Protein AF-A0A924Q9T7-F1 (afdb_monomer)

Foldseek 3Di:
DDDDCPDDFPQLDPPDDDDDDDDDDPCPDPPPQLQLLQQQRTRDCQQSVQLVVCVVVVNAAQRSQPVRHDDNRPRRGRVSSVCSVPPPPCPDD

Secondary structure (DSSP, 8-state):
-PPP------------------S----S----TT---S-SS---IIIIIHHHHHHHTT--THHHHTTTPPTT-S--SHHHHHHHHHS------

Sequence (93 aa):
MSPIPIVATTQCVRFRTQRLQRFIVPASHAAVCSMDTDGNGRIEATTDGLLMTRYMLGIRGSALVSSALGAGASRTLRSDVETYRSMPRAQAG

pLDDT: mean 72.35, std 21.14, range [30.97, 94.25]

Solvent-accessible surface area (backbone atoms only — not comparable to full-atom values): 6094 Å² total; per-residue (Å²): 139,80,83,80,80,84,77,69,82,62,69,68,77,80,80,79,80,84,85,82,84,87,85,81,81,84,72,79,64,78,67,72,79,72,57,44,55,30,53,49,71,49,68,44,65,77,21,24,43,44,37,50,50,34,51,75,73,66,46,58,59,71,70,36,40,60,97,25,66,50,85,71,39,68,38,72,47,52,68,48,41,49,49,64,68,68,45,80,71,86,71,70,132

Radius of gyration: 15.94 Å; Cα contacts (8 Å, |Δi|>4): 76; chains: 1; bounding box: 43×29×44 Å

Mean predicted aligned error: 12.73 Å

Nearest PDB structures (foldseek):
  4bkn-assembly1_B  TM=4.610E-01  e=7.701E+00  Homo sapiens

Structure (mmCIF, N/CA/C/O backbone):
data_AF-A0A924Q9T7-F1
#
_entry.id   AF-A0A924Q9T7-F1
#
loop_
_atom_site.group_PDB
_atom_site.id
_atom_site.type_symbol
_atom_site.label_atom_id
_atom_site.label_alt_id
_atom_site.label_comp_id
_atom_site.label_asym_id
_atom_site.label_entity_id
_atom_site.label_seq_id
_atom_site.pdbx_PDB_ins_code
_atom_site.Cartn_x
_atom_site.Cartn_y
_atom_site.Cartn_z
_atom_site.occupancy
_atom_site.B_iso_or_equiv
_atom_site.auth_seq_id
_atom_site.auth_comp_id
_atom_site.auth_asym_id
_atom_site.auth_atom_id
_atom_site.pdbx_PDB_model_num
ATOM 1 N N . MET A 1 1 ? 3.021 -10.880 -35.101 1.00 38.03 1 MET A N 1
ATOM 2 C CA . MET A 1 1 ? 2.537 -9.815 -34.197 1.00 38.03 1 MET A CA 1
ATOM 3 C C . MET A 1 1 ? 2.979 -10.176 -32.790 1.00 38.03 1 MET A C 1
ATOM 5 O O . MET A 1 1 ? 2.374 -11.049 -32.186 1.00 38.03 1 MET A O 1
ATOM 9 N N . SER A 1 2 ? 4.086 -9.602 -32.322 1.00 30.97 2 SER A N 1
ATOM 10 C CA . SER A 1 2 ? 4.602 -9.851 -30.970 1.00 30.97 2 SER A CA 1
ATOM 11 C C . SER A 1 2 ? 3.993 -8.831 -30.005 1.00 30.97 2 SER A C 1
ATOM 13 O O . SER A 1 2 ? 4.029 -7.640 -30.324 1.00 30.97 2 SER A O 1
ATOM 15 N N . PRO A 1 3 ? 3.413 -9.247 -28.865 1.00 46.84 3 PRO A N 1
ATOM 16 C CA . PRO A 1 3 ? 2.865 -8.308 -27.897 1.00 46.84 3 PRO A CA 1
ATOM 17 C C . PRO A 1 3 ? 3.991 -7.498 -27.243 1.00 46.84 3 PRO A C 1
ATOM 19 O O . PRO A 1 3 ? 5.040 -8.033 -26.888 1.00 46.84 3 PRO A O 1
ATOM 22 N N . ILE A 1 4 ? 3.756 -6.195 -27.104 1.00 41.47 4 ILE A N 1
ATOM 23 C CA . ILE A 1 4 ? 4.630 -5.236 -26.424 1.00 41.47 4 ILE A CA 1
ATOM 24 C C . ILE A 1 4 ? 4.609 -5.567 -24.918 1.00 41.47 4 ILE A C 1
ATOM 26 O O . ILE A 1 4 ? 3.535 -5.498 -24.316 1.00 41.47 4 ILE A O 1
ATOM 30 N N . PRO A 1 5 ? 5.738 -5.909 -24.269 1.00 39.19 5 PRO A N 1
ATOM 31 C CA . PRO A 1 5 ? 5.772 -6.069 -22.819 1.00 39.19 5 PRO A CA 1
ATO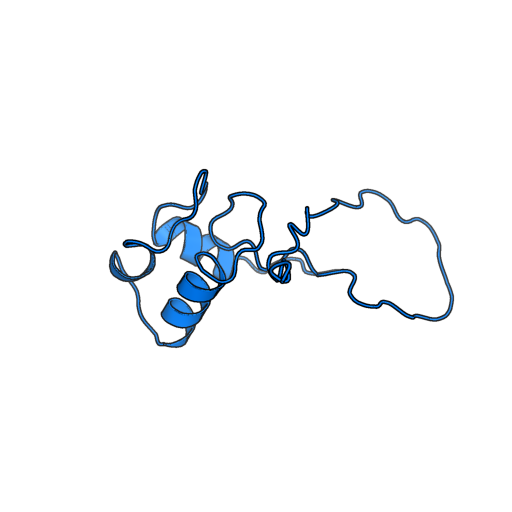M 32 C C . PRO A 1 5 ? 5.768 -4.682 -22.155 1.00 39.19 5 PRO A C 1
ATOM 34 O O . PRO A 1 5 ? 6.812 -4.070 -21.962 1.00 39.19 5 PRO A O 1
ATOM 37 N N . ILE A 1 6 ? 4.583 -4.160 -21.818 1.00 47.03 6 ILE A N 1
ATOM 38 C CA . ILE A 1 6 ? 4.427 -2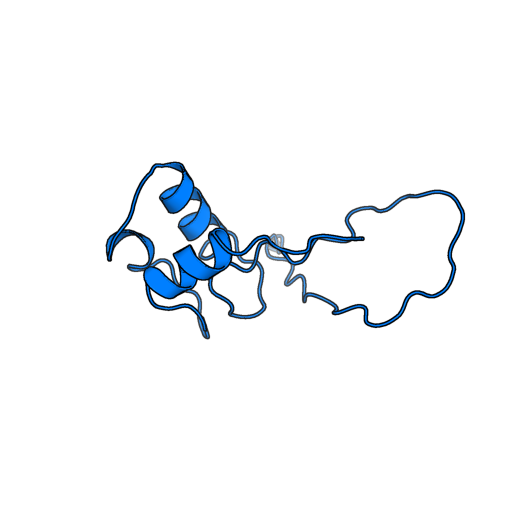.865 -21.116 1.00 47.03 6 ILE A CA 1
ATOM 39 C C . ILE A 1 6 ? 4.741 -2.997 -19.606 1.00 47.03 6 ILE A C 1
ATOM 41 O O . ILE A 1 6 ? 4.881 -2.002 -18.903 1.00 47.03 6 ILE A O 1
ATOM 45 N N . VAL A 1 7 ? 4.930 -4.214 -19.085 1.00 43.75 7 VAL A N 1
ATOM 46 C CA . VAL A 1 7 ? 5.253 -4.454 -17.667 1.00 43.75 7 VAL A CA 1
ATOM 47 C C . VAL A 1 7 ? 6.748 -4.731 -17.523 1.00 43.75 7 VAL A C 1
ATOM 49 O O . VAL A 1 7 ? 7.186 -5.869 -17.370 1.00 43.75 7 VAL A O 1
ATOM 52 N N . ALA A 1 8 ? 7.555 -3.674 -17.613 1.00 42.34 8 ALA A N 1
ATOM 53 C CA . ALA A 1 8 ? 8.952 -3.731 -17.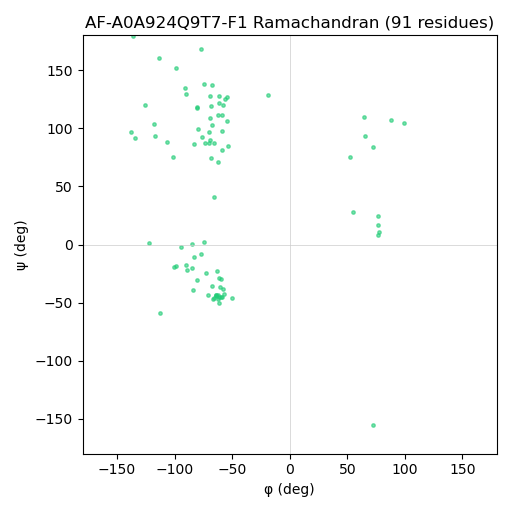209 1.00 42.34 8 ALA A CA 1
ATOM 54 C C . ALA A 1 8 ? 9.005 -3.923 -15.687 1.00 42.34 8 ALA A C 1
ATOM 56 O O . ALA A 1 8 ? 8.788 -2.983 -14.921 1.00 42.34 8 ALA A O 1
ATOM 57 N N . THR A 1 9 ? 9.286 -5.154 -15.257 1.00 49.38 9 THR A N 1
ATOM 58 C CA . THR A 1 9 ? 9.699 -5.521 -13.898 1.00 49.38 9 THR A CA 1
ATOM 59 C C . THR A 1 9 ? 10.907 -4.678 -13.491 1.00 49.38 9 THR A C 1
ATOM 61 O O . THR A 1 9 ? 12.057 -5.075 -13.675 1.00 49.38 9 THR A O 1
ATOM 64 N N . THR A 1 10 ? 10.655 -3.476 -12.980 1.00 53.34 10 THR A N 1
ATOM 65 C CA . THR A 1 10 ? 11.695 -2.569 -12.502 1.00 53.34 10 THR A CA 1
ATOM 66 C C . THR A 1 10 ? 12.031 -2.991 -11.085 1.00 53.34 10 THR A C 1
ATOM 68 O O . THR A 1 10 ? 11.433 -2.540 -10.112 1.00 53.34 10 THR A O 1
ATOM 71 N N . GLN A 1 11 ? 12.954 -3.942 -10.985 1.00 52.31 11 GLN A N 1
ATOM 72 C CA . GLN A 1 11 ? 13.509 -4.374 -9.717 1.00 52.31 11 GLN A CA 1
ATOM 73 C C . GLN A 1 11 ? 14.211 -3.184 -9.060 1.00 52.31 11 GLN A C 1
ATOM 75 O O . GLN A 1 11 ? 15.118 -2.575 -9.629 1.00 52.31 11 GLN A O 1
ATOM 80 N N . CYS A 1 12 ? 13.764 -2.835 -7.860 1.00 55.84 12 CYS A N 1
ATOM 81 C CA . CYS A 1 12 ? 14.305 -1.718 -7.110 1.00 55.84 12 CYS A CA 1
ATOM 82 C C . CYS A 1 12 ? 15.722 -2.014 -6.617 1.00 55.84 12 CYS A C 1
ATOM 84 O O . CYS A 1 12 ? 15.925 -2.651 -5.584 1.00 55.84 12 CYS A O 1
ATOM 86 N N . VAL A 1 13 ? 16.726 -1.554 -7.365 1.00 49.34 13 VAL A N 1
ATOM 87 C CA . VAL A 1 13 ? 18.133 -1.669 -6.972 1.00 49.34 13 VAL A CA 1
ATOM 88 C C . VAL A 1 13 ? 18.386 -0.746 -5.777 1.00 49.34 13 VAL A C 1
ATOM 90 O O . VAL A 1 13 ? 18.393 0.479 -5.889 1.00 49.34 13 VAL A O 1
ATOM 93 N N . ARG A 1 14 ? 18.591 -1.339 -4.599 1.00 52.06 14 ARG A N 1
ATOM 94 C CA . ARG A 1 14 ? 18.925 -0.637 -3.354 1.00 52.06 14 ARG A CA 1
ATOM 95 C C . ARG A 1 14 ? 20.384 -0.162 -3.428 1.00 52.06 14 ARG A C 1
ATOM 97 O O . ARG A 1 14 ? 21.285 -0.877 -2.999 1.00 52.06 14 ARG A O 1
ATOM 104 N N . PHE A 1 15 ? 20.638 1.027 -3.982 1.00 44.25 15 PHE A N 1
ATOM 105 C CA . PHE A 1 15 ? 21.984 1.617 -4.024 1.00 44.25 15 PHE A CA 1
ATOM 106 C C . PHE A 1 15 ? 22.424 2.053 -2.618 1.00 44.25 15 PHE A C 1
ATOM 108 O O . PHE A 1 15 ? 22.221 3.183 -2.179 1.00 44.25 15 PHE A O 1
ATOM 115 N N . ARG A 1 16 ? 23.022 1.120 -1.873 1.00 56.66 16 ARG A N 1
ATOM 116 C CA . ARG A 1 16 ? 23.799 1.420 -0.670 1.00 56.66 16 ARG A CA 1
ATOM 117 C C . ARG A 1 16 ? 25.181 1.860 -1.162 1.00 56.66 16 ARG A C 1
ATOM 119 O O . ARG A 1 16 ? 25.866 1.064 -1.789 1.00 56.66 16 ARG A O 1
ATOM 126 N N . THR A 1 17 ? 25.575 3.098 -0.861 1.00 49.19 17 THR A N 1
ATOM 127 C CA . THR A 1 17 ? 26.832 3.786 -1.243 1.00 49.19 17 THR A CA 1
ATOM 128 C C . THR A 1 17 ? 26.805 4.519 -2.594 1.00 49.19 17 THR A C 1
ATOM 130 O O . THR A 1 17 ? 26.894 3.916 -3.654 1.00 49.19 17 THR A O 1
ATOM 133 N N . GLN A 1 18 ? 26.761 5.855 -2.563 1.00 44.78 18 GLN A N 1
ATOM 134 C CA . GLN A 1 18 ? 27.395 6.678 -3.598 1.00 44.78 18 GLN A CA 1
ATOM 135 C C . GLN A 1 18 ? 28.159 7.808 -2.910 1.00 44.78 18 GLN A C 1
ATOM 137 O O . GLN A 1 18 ? 27.625 8.862 -2.574 1.00 44.78 18 GLN A O 1
ATOM 142 N N . ARG A 1 19 ? 29.439 7.539 -2.647 1.00 60.53 19 ARG A N 1
ATOM 143 C CA . ARG A 1 19 ? 30.433 8.560 -2.333 1.00 60.53 19 ARG A CA 1
ATOM 144 C C . ARG A 1 19 ? 30.879 9.159 -3.672 1.00 60.53 19 ARG A C 1
ATOM 146 O O . ARG A 1 19 ? 31.456 8.444 -4.480 1.00 60.53 19 ARG A O 1
ATOM 153 N N . LEU A 1 20 ? 30.619 10.459 -3.839 1.00 51.88 20 LEU A N 1
ATOM 154 C CA . LEU A 1 20 ? 31.138 11.379 -4.865 1.00 51.88 20 LEU A CA 1
ATOM 155 C C . LEU A 1 20 ? 30.740 11.114 -6.327 1.00 51.88 20 LEU A C 1
ATOM 157 O O . LEU A 1 20 ? 31.508 10.495 -7.053 1.00 51.88 20 LEU A O 1
ATOM 161 N N . GLN A 1 21 ? 29.666 11.752 -6.812 1.00 46.19 21 GLN A N 1
ATOM 162 C CA . GLN A 1 21 ? 29.612 12.224 -8.206 1.00 46.19 21 GLN A CA 1
ATOM 163 C C . GLN A 1 21 ? 28.986 13.623 -8.272 1.00 46.19 21 GLN A C 1
ATOM 165 O O . GLN A 1 21 ? 27.773 13.812 -8.248 1.00 46.19 21 GLN A O 1
ATOM 170 N N . ARG A 1 22 ? 29.868 14.626 -8.318 1.00 59.38 22 ARG A N 1
ATOM 171 C CA . ARG A 1 22 ? 29.558 15.979 -8.781 1.00 59.38 22 ARG A CA 1
ATOM 172 C C . ARG A 1 22 ? 29.451 15.909 -10.310 1.00 59.38 22 ARG A C 1
ATOM 174 O O . ARG A 1 22 ? 30.334 15.333 -10.932 1.00 59.38 22 ARG A O 1
ATOM 181 N N . PHE A 1 23 ? 28.446 16.604 -10.843 1.00 49.59 23 PHE A N 1
ATOM 182 C CA . PHE A 1 23 ? 28.259 17.072 -12.227 1.00 49.59 23 PHE A CA 1
ATOM 183 C C . PHE A 1 23 ? 27.346 16.275 -13.192 1.00 49.59 23 PHE A C 1
ATOM 185 O O . PHE A 1 23 ? 27.739 15.295 -13.805 1.00 49.59 23 PHE A O 1
ATOM 192 N N . ILE A 1 24 ? 26.160 16.883 -13.384 1.00 57.00 24 ILE A N 1
ATOM 193 C CA . ILE A 1 24 ? 25.327 16.994 -14.600 1.00 57.00 24 ILE A CA 1
ATOM 194 C C . ILE A 1 24 ? 24.589 15.717 -15.064 1.00 57.00 24 ILE A C 1
ATOM 196 O O . ILE A 1 24 ? 25.006 14.999 -15.961 1.00 57.00 24 ILE A O 1
ATOM 200 N N . VAL A 1 25 ? 23.424 15.519 -14.434 1.00 48.72 25 VAL A N 1
ATOM 201 C CA . VAL A 1 25 ? 22.196 14.792 -14.841 1.00 48.72 25 VAL A CA 1
ATOM 202 C C . VAL A 1 25 ? 22.106 14.553 -16.373 1.00 48.72 25 VAL A C 1
ATOM 204 O O . VAL A 1 25 ? 22.176 15.510 -17.139 1.00 48.72 25 VAL A O 1
ATOM 207 N N . PRO A 1 26 ? 21.871 13.303 -16.827 1.00 40.69 26 PRO A N 1
ATOM 208 C CA . PRO A 1 26 ? 20.495 12.889 -17.056 1.00 40.69 26 PRO A CA 1
ATOM 209 C C . PRO A 1 26 ? 20.166 11.738 -16.112 1.00 40.69 26 PRO A C 1
ATOM 211 O O . PRO A 1 26 ? 20.372 10.566 -16.406 1.00 40.69 26 PRO A O 1
ATOM 214 N N . ALA A 1 27 ? 19.610 12.077 -14.955 1.00 55.22 27 ALA A N 1
ATOM 215 C CA . ALA A 1 27 ? 18.792 11.159 -14.188 1.00 55.22 27 ALA A CA 1
ATOM 216 C C . ALA A 1 27 ? 17.509 10.936 -14.997 1.00 55.22 27 ALA A C 1
ATOM 218 O O . ALA A 1 27 ? 16.450 11.467 -14.673 1.00 55.22 27 ALA A O 1
ATOM 219 N N . SER A 1 28 ? 17.595 10.167 -16.081 1.00 51.81 28 SER A N 1
ATOM 220 C CA . SER A 1 28 ? 16.428 9.472 -16.594 1.00 51.81 28 SER A CA 1
ATOM 221 C C . SER A 1 28 ? 16.057 8.452 -15.526 1.00 51.81 28 SER A C 1
ATOM 223 O O . SER A 1 28 ? 16.547 7.329 -15.521 1.00 51.81 28 SER A O 1
ATOM 225 N N . HIS A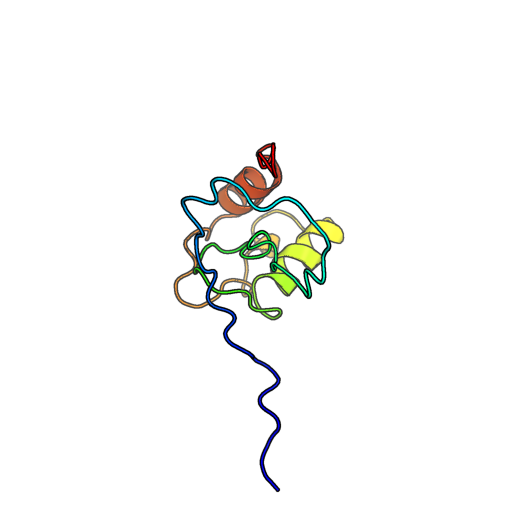 1 29 ? 15.250 8.918 -14.575 1.00 49.31 29 HIS A N 1
ATOM 226 C CA . HIS A 1 29 ? 14.566 8.124 -13.576 1.00 49.31 29 HIS A CA 1
ATOM 227 C C . HIS A 1 29 ? 15.507 7.189 -12.809 1.00 49.31 29 HIS A C 1
ATOM 229 O O . HIS A 1 29 ? 15.440 5.969 -12.953 1.00 49.31 29 HIS A O 1
ATOM 235 N N . ALA A 1 30 ? 16.299 7.744 -11.881 1.00 48.12 30 ALA A N 1
ATOM 236 C CA . ALA A 1 30 ? 16.498 7.037 -10.618 1.00 48.12 30 ALA A CA 1
ATOM 237 C C . ALA A 1 30 ? 15.094 6.878 -10.025 1.00 48.12 30 ALA A C 1
ATOM 239 O O . ALA A 1 30 ? 14.625 7.747 -9.291 1.00 48.12 30 ALA A O 1
ATOM 240 N N . ALA A 1 31 ? 14.369 5.863 -10.506 1.00 51.31 31 ALA A N 1
ATOM 241 C CA . ALA A 1 31 ? 13.000 5.580 -10.157 1.00 51.31 31 ALA A CA 1
ATOM 242 C C . ALA A 1 31 ? 13.021 5.492 -8.648 1.00 51.31 31 ALA A C 1
ATOM 244 O O . ALA A 1 31 ? 13.621 4.584 -8.069 1.00 51.31 31 ALA A O 1
ATOM 245 N N . VAL A 1 32 ? 12.476 6.522 -8.006 1.00 49.91 32 VAL A N 1
ATOM 246 C CA . VAL A 1 32 ? 12.345 6.504 -6.571 1.00 49.91 32 VAL A CA 1
ATOM 247 C C . VAL A 1 32 ? 11.488 5.279 -6.325 1.00 49.91 32 VAL A C 1
ATOM 249 O O . VAL A 1 32 ? 10.316 5.243 -6.691 1.00 49.91 32 VAL A O 1
ATOM 252 N N . CYS A 1 33 ? 12.099 4.264 -5.729 1.00 56.53 33 CYS A N 1
ATOM 253 C CA . CYS A 1 33 ? 11.488 3.023 -5.279 1.00 56.53 33 CYS A CA 1
ATOM 254 C C . CYS A 1 33 ? 10.495 3.266 -4.131 1.00 56.53 33 CYS A C 1
ATOM 256 O O . CYS A 1 33 ? 10.506 2.591 -3.110 1.00 56.53 33 CYS A O 1
ATOM 258 N N . SER A 1 34 ? 9.704 4.333 -4.237 1.00 67.94 34 SER A N 1
ATOM 259 C CA . SER A 1 34 ? 8.729 4.795 -3.258 1.0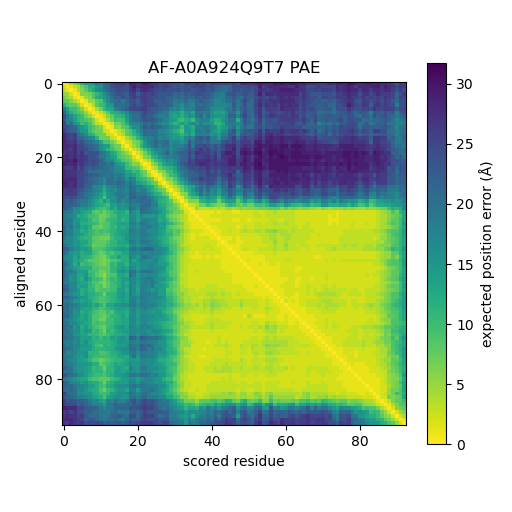0 67.94 34 SER A CA 1
ATOM 260 C C . SER A 1 34 ? 7.359 4.203 -3.468 1.00 67.94 34 SER A C 1
ATOM 262 O O . SER 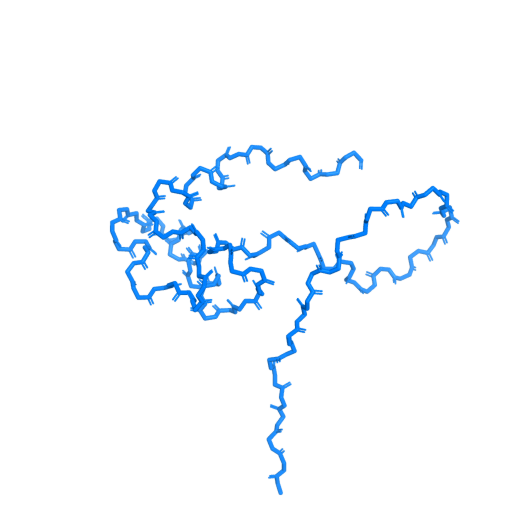A 1 34 ? 6.519 4.349 -2.582 1.00 67.94 34 SER A O 1
ATOM 264 N N . MET A 1 35 ? 7.099 3.666 -4.657 1.00 80.56 35 MET A N 1
ATOM 265 C CA . MET A 1 35 ? 5.737 3.392 -5.083 1.00 80.56 35 MET A CA 1
ATOM 266 C C . MET A 1 35 ? 5.287 1.959 -4.792 1.00 80.56 35 MET A C 1
ATOM 268 O O . MET A 1 35 ? 4.114 1.689 -4.982 1.00 80.56 35 MET A O 1
ATOM 272 N N . ASP A 1 36 ? 6.158 1.105 -4.244 1.00 88.31 36 ASP A N 1
ATOM 273 C CA . ASP A 1 36 ? 5.796 -0.196 -3.660 1.00 88.31 36 ASP A CA 1
ATOM 274 C C . ASP A 1 36 ? 4.993 0.027 -2.360 1.00 88.31 36 ASP A C 1
ATOM 276 O O . ASP A 1 36 ? 5.542 0.240 -1.269 1.00 88.31 36 ASP A O 1
ATOM 280 N N . THR A 1 37 ? 3.673 0.104 -2.507 1.00 88.94 37 THR A N 1
ATOM 281 C CA . THR A 1 37 ? 2.718 0.382 -1.435 1.00 88.94 37 THR A CA 1
ATOM 282 C C . THR A 1 37 ? 2.367 -0.899 -0.687 1.00 88.94 37 THR A C 1
ATOM 284 O O . THR A 1 37 ? 2.290 -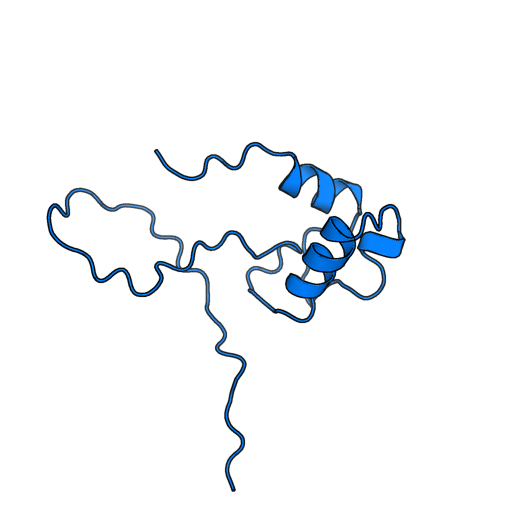0.858 0.544 1.00 88.94 37 THR A O 1
ATOM 287 N N . ASP A 1 38 ? 2.208 -2.030 -1.380 1.00 90.62 38 ASP A N 1
ATOM 288 C CA . ASP A 1 38 ? 1.854 -3.315 -0.756 1.00 90.62 38 ASP A CA 1
ATOM 289 C C . ASP A 1 38 ? 3.062 -4.080 -0.171 1.00 90.62 38 ASP A C 1
ATOM 291 O O . ASP A 1 38 ? 2.905 -4.999 0.639 1.00 90.62 38 ASP A O 1
ATOM 295 N N . GLY A 1 39 ? 4.283 -3.634 -0.467 1.00 88.81 39 GLY A N 1
ATOM 296 C CA . GLY A 1 39 ? 5.521 -4.145 0.110 1.00 88.81 39 GLY A CA 1
ATOM 297 C C . GLY A 1 39 ? 5.962 -5.483 -0.464 1.00 88.81 39 GLY A C 1
ATOM 298 O O . GLY A 1 39 ? 6.638 -6.231 0.248 1.00 88.81 39 GLY A O 1
ATOM 299 N N . ASN A 1 40 ? 5.555 -5.825 -1.687 1.00 88.56 40 ASN A N 1
ATOM 300 C CA . ASN A 1 40 ? 5.962 -7.063 -2.352 1.00 88.56 40 ASN A CA 1
ATOM 301 C C . ASN A 1 40 ? 7.313 -6.941 -3.094 1.00 88.56 40 ASN A C 1
ATOM 303 O O . ASN A 1 40 ? 7.788 -7.911 -3.693 1.00 88.56 40 ASN A O 1
ATOM 307 N N . GLY A 1 41 ? 7.955 -5.766 -3.052 1.00 84.38 41 GLY A N 1
ATOM 308 C CA . GLY A 1 41 ? 9.233 -5.501 -3.713 1.00 84.38 41 GLY A CA 1
ATOM 309 C C . GLY A 1 41 ? 9.126 -5.298 -5.226 1.00 84.38 41 GLY A C 1
ATOM 310 O O . GLY A 1 41 ? 10.155 -5.226 -5.907 1.00 84.38 41 GLY A O 1
ATOM 311 N N . ARG A 1 42 ? 7.906 -5.207 -5.757 1.00 84.44 42 ARG A N 1
ATOM 312 C CA . ARG A 1 42 ? 7.590 -4.871 -7.145 1.00 84.44 42 ARG A CA 1
ATOM 313 C C . ARG A 1 42 ? 6.878 -3.522 -7.171 1.00 84.44 42 ARG A C 1
ATOM 315 O O . ARG A 1 42 ? 6.405 -3.033 -6.157 1.00 84.44 42 ARG A O 1
ATOM 322 N N . ILE A 1 43 ? 6.879 -2.889 -8.339 1.00 86.19 43 ILE A N 1
ATOM 323 C CA . ILE A 1 43 ? 6.080 -1.690 -8.585 1.00 86.19 43 ILE A CA 1
ATOM 324 C C . ILE A 1 43 ? 5.105 -2.058 -9.688 1.00 86.19 43 ILE A C 1
ATOM 326 O O . ILE A 1 43 ? 5.486 -2.168 -10.855 1.00 86.19 43 ILE A O 1
ATOM 330 N N . GLU A 1 44 ? 3.858 -2.290 -9.312 1.00 86.69 44 GLU A N 1
ATOM 331 C CA . GLU A 1 44 ? 2.811 -2.779 -10.196 1.00 86.69 44 GLU A CA 1
ATOM 332 C C . GLU A 1 44 ? 1.609 -1.831 -10.136 1.00 86.69 44 GLU A C 1
ATOM 334 O O . GLU A 1 44 ? 0.986 -1.618 -9.099 1.00 86.69 44 GLU A O 1
ATOM 339 N N . ALA A 1 45 ? 1.233 -1.249 -11.279 1.00 88.31 45 ALA A N 1
ATOM 340 C CA . ALA A 1 45 ? 0.116 -0.301 -11.335 1.00 88.31 45 ALA A CA 1
ATOM 341 C C . ALA A 1 45 ? -1.214 -0.920 -10.859 1.00 88.31 45 ALA A C 1
ATOM 343 O O . ALA A 1 45 ? -2.067 -0.225 -10.310 1.00 88.31 45 ALA A O 1
ATOM 344 N N . THR A 1 46 ? -1.384 -2.228 -11.050 1.00 90.62 46 THR A N 1
ATOM 345 C CA . THR A 1 46 ? -2.598 -2.971 -10.694 1.00 90.62 46 THR A CA 1
ATOM 346 C C . THR A 1 46 ? -2.781 -3.173 -9.193 1.00 90.62 46 THR A C 1
ATOM 348 O O . THR A 1 46 ? -3.918 -3.340 -8.761 1.00 90.62 46 THR A O 1
ATOM 351 N N . THR A 1 47 ? -1.708 -3.149 -8.401 1.00 93.19 47 THR A N 1
ATOM 352 C CA . THR A 1 47 ? -1.754 -3.373 -6.947 1.00 93.19 47 THR A CA 1
ATOM 353 C C . THR A 1 47 ? -1.397 -2.083 -6.221 1.00 93.19 47 THR A C 1
ATOM 355 O O . THR A 1 47 ? -2.248 -1.483 -5.563 1.00 93.19 47 THR A O 1
ATOM 358 N N . ASP A 1 48 ? -0.204 -1.546 -6.467 1.00 90.00 48 ASP A N 1
ATOM 359 C CA . ASP A 1 48 ? 0.274 -0.296 -5.879 1.00 90.00 48 ASP A CA 1
ATOM 360 C C . ASP A 1 48 ? -0.511 0.920 -6.354 1.00 90.00 48 ASP A C 1
ATOM 362 O O . ASP A 1 48 ? -0.919 1.771 -5.555 1.00 90.00 48 ASP A O 1
ATOM 366 N N . GLY A 1 49 ? -0.725 1.006 -7.670 1.00 89.81 49 GLY A N 1
ATOM 367 C CA . GLY A 1 49 ? -1.473 2.100 -8.283 1.00 89.81 49 GLY A CA 1
ATOM 368 C C . GLY A 1 49 ? -2.923 2.099 -7.813 1.00 89.81 49 GLY A C 1
ATOM 369 O O . GLY A 1 49 ? -3.437 3.138 -7.407 1.00 89.81 49 GLY A O 1
ATOM 370 N N . LEU A 1 50 ? -3.554 0.924 -7.756 1.00 94.06 50 LEU A N 1
ATOM 371 C CA . LEU A 1 50 ? -4.913 0.770 -7.242 1.00 94.06 50 LEU A CA 1
ATOM 372 C C . LEU A 1 50 ? -5.027 1.162 -5.759 1.00 94.06 50 LEU A C 1
ATOM 374 O O . LEU A 1 50 ? -5.932 1.921 -5.400 1.00 94.06 50 LEU A O 1
ATOM 378 N N . LEU A 1 51 ? -4.110 0.698 -4.903 1.00 92.69 51 LEU A N 1
ATOM 379 C CA . LEU A 1 51 ? -4.043 1.081 -3.486 1.00 92.69 51 LEU A CA 1
ATOM 380 C C . LEU A 1 51 ? -3.875 2.595 -3.315 1.00 92.69 51 LEU A C 1
ATOM 382 O O . LEU A 1 51 ? -4.581 3.213 -2.514 1.00 92.69 51 LEU A O 1
ATOM 386 N N . MET A 1 52 ? -2.981 3.207 -4.096 1.00 91.31 52 MET A N 1
ATOM 387 C CA . MET A 1 52 ? -2.757 4.653 -4.107 1.00 91.31 52 MET A CA 1
ATOM 388 C C . MET A 1 52 ? -4.015 5.416 -4.535 1.00 91.31 52 MET A C 1
ATOM 390 O O . MET A 1 52 ? -4.436 6.335 -3.835 1.00 91.31 52 MET A O 1
ATOM 394 N N . THR A 1 53 ? -4.645 5.038 -5.647 1.00 92.38 53 THR A N 1
ATOM 395 C CA . THR A 1 53 ? -5.846 5.715 -6.150 1.00 92.38 53 THR A CA 1
ATOM 396 C C . THR A 1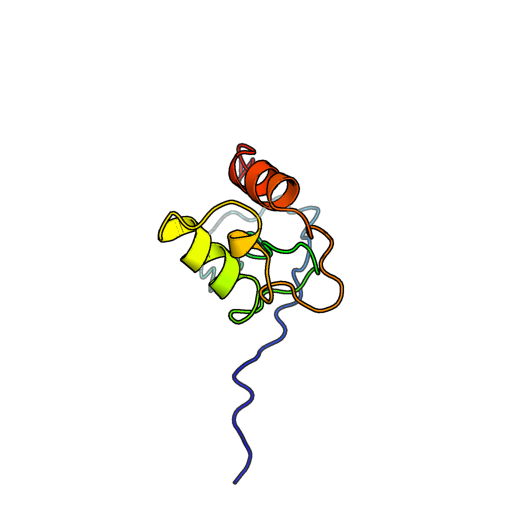 53 ? -6.990 5.619 -5.148 1.00 92.38 53 THR A C 1
ATOM 398 O O . THR A 1 53 ? -7.608 6.634 -4.836 1.00 92.38 53 THR A O 1
ATOM 401 N N . ARG A 1 54 ? -7.235 4.440 -4.562 1.00 94.00 54 ARG A N 1
ATOM 402 C CA . ARG A 1 54 ? -8.223 4.285 -3.482 1.00 94.00 54 ARG A CA 1
ATOM 403 C C . ARG A 1 54 ? -7.901 5.197 -2.307 1.00 94.00 54 ARG A C 1
ATOM 405 O O . ARG A 1 54 ? -8.793 5.859 -1.777 1.00 94.00 54 ARG A O 1
ATOM 412 N N . TYR A 1 55 ? -6.624 5.288 -1.941 1.00 91.31 55 TYR A N 1
ATOM 413 C CA . TYR A 1 55 ? -6.204 6.167 -0.867 1.00 91.31 55 TYR A CA 1
ATOM 414 C C . TYR A 1 55 ? -6.494 7.650 -1.174 1.00 91.31 55 TYR A C 1
ATOM 416 O O . TYR A 1 55 ? -7.001 8.361 -0.302 1.00 91.31 55 TYR A O 1
ATOM 424 N N . MET A 1 56 ? -6.225 8.103 -2.401 1.00 91.50 56 MET A N 1
ATOM 425 C CA . MET A 1 56 ? -6.473 9.479 -2.861 1.00 91.50 56 MET A CA 1
ATOM 426 C C . MET A 1 56 ? -7.963 9.817 -2.958 1.00 91.50 56 MET A C 1
ATOM 428 O O . MET A 1 56 ? -8.357 10.929 -2.626 1.00 91.50 56 MET A O 1
ATOM 432 N N . LEU A 1 57 ? -8.796 8.852 -3.350 1.00 94.12 57 LEU A N 1
ATOM 433 C CA . LEU A 1 57 ? -10.253 9.001 -3.399 1.00 94.12 57 LEU A CA 1
ATOM 434 C C . LEU A 1 57 ? -10.916 8.972 -2.008 1.00 94.12 57 LEU A C 1
ATOM 436 O O . LEU A 1 57 ? -12.137 9.022 -1.909 1.00 94.12 57 LEU A O 1
ATOM 440 N N . GLY A 1 58 ? -10.135 8.861 -0.928 1.00 92.50 58 GLY A N 1
ATOM 441 C CA . GLY A 1 58 ? -10.655 8.813 0.439 1.00 92.50 58 GLY A CA 1
ATOM 442 C C . GLY A 1 58 ? -11.239 7.457 0.846 1.00 92.50 58 GLY A C 1
ATOM 443 O O . GLY A 1 58 ? -11.827 7.350 1.919 1.00 92.50 58 GLY A O 1
ATOM 444 N N . ILE A 1 59 ? -11.047 6.401 0.046 1.00 93.69 59 ILE A N 1
ATOM 445 C CA . ILE A 1 59 ? -11.444 5.039 0.420 1.00 93.69 59 ILE A CA 1
ATOM 446 C C . ILE A 1 59 ? -10.530 4.563 1.555 1.00 93.69 59 ILE A C 1
ATOM 448 O O . ILE A 1 59 ? -9.300 4.639 1.478 1.00 93.69 59 ILE A O 1
ATOM 452 N N . ARG A 1 60 ? -11.140 4.091 2.641 1.00 91.31 60 ARG A N 1
ATOM 453 C CA . ARG A 1 60 ? -10.472 3.650 3.874 1.00 91.31 60 ARG A CA 1
ATOM 454 C C . ARG A 1 60 ? -11.093 2.337 4.360 1.00 91.31 60 ARG A C 1
ATOM 456 O O . ARG A 1 60 ? -12.019 1.805 3.753 1.00 91.31 60 ARG A O 1
ATOM 463 N N . GLY A 1 61 ? -10.580 1.805 5.465 1.00 90.38 61 GLY A N 1
ATOM 464 C CA . GLY A 1 61 ? -11.071 0.550 6.045 1.00 90.38 61 GLY A CA 1
ATOM 465 C C . GLY A 1 61 ? -10.667 -0.682 5.228 1.00 90.38 61 GLY A C 1
ATOM 466 O O . GLY A 1 61 ? -9.677 -0.655 4.500 1.00 90.38 61 GLY A O 1
ATOM 467 N N . SER A 1 62 ? -11.432 -1.769 5.338 1.00 90.94 62 SER A N 1
ATOM 468 C CA . SER A 1 62 ? -11.189 -3.019 4.593 1.00 90.94 62 SER A CA 1
ATOM 469 C C . SER A 1 62 ? -11.265 -2.833 3.072 1.00 90.94 62 SER A C 1
ATOM 471 O O . SER A 1 62 ? -10.553 -3.509 2.330 1.00 90.94 62 SER A O 1
ATOM 473 N N . ALA A 1 63 ? -12.060 -1.867 2.603 1.00 93.06 63 ALA A N 1
ATOM 474 C CA . ALA A 1 63 ? -12.174 -1.512 1.190 1.00 93.06 63 ALA A CA 1
ATOM 475 C C . ALA A 1 63 ? -10.859 -0.979 0.589 1.00 93.06 63 ALA A C 1
ATOM 477 O O . ALA A 1 63 ? -10.657 -1.076 -0.621 1.00 93.06 63 ALA A O 1
ATOM 478 N N . LEU A 1 64 ? -9.941 -0.455 1.411 1.00 93.31 64 LEU A N 1
ATOM 479 C CA . LEU A 1 64 ? -8.633 0.003 0.939 1.00 93.31 64 LEU A CA 1
ATOM 480 C C . LEU A 1 64 ? -7.800 -1.157 0.372 1.00 93.31 64 LEU A C 1
ATOM 482 O O . LEU A 1 64 ? -7.238 -1.024 -0.710 1.00 93.31 64 LEU A O 1
ATOM 48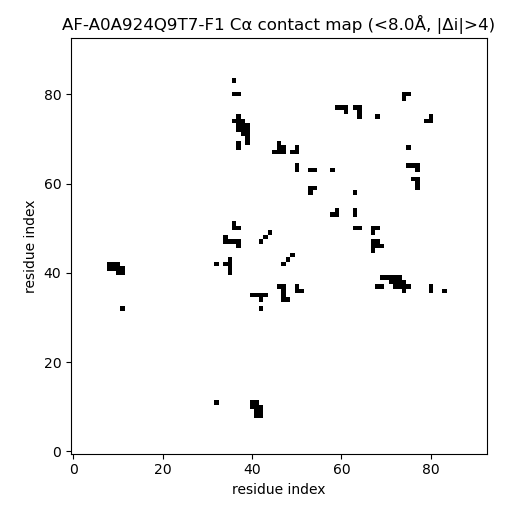6 N N . VAL A 1 65 ? -7.772 -2.296 1.069 1.00 94.25 65 VAL A N 1
ATOM 487 C CA . VAL A 1 65 ? -6.899 -3.444 0.755 1.00 94.25 65 VAL A CA 1
ATOM 488 C C . VAL A 1 65 ? -7.613 -4.578 0.012 1.00 94.25 65 VAL A C 1
ATOM 490 O O . VAL A 1 65 ? -6.968 -5.397 -0.638 1.00 94.25 65 VAL A O 1
ATOM 493 N N . SER A 1 66 ? -8.948 -4.629 0.067 1.00 94.12 66 SER A N 1
ATOM 494 C CA . SER A 1 66 ? -9.729 -5.714 -0.539 1.00 94.12 66 SER A CA 1
ATOM 495 C C . SER A 1 66 ? -9.476 -5.841 -2.044 1.00 94.12 66 SER A C 1
ATOM 497 O O . SER A 1 66 ? -9.740 -4.911 -2.808 1.00 94.12 66 SER A O 1
ATOM 499 N N . SER A 1 67 ? -8.990 -7.006 -2.480 1.00 92.12 67 SER A N 1
ATOM 500 C CA . SER A 1 67 ? -8.674 -7.302 -3.889 1.00 92.12 67 SER A CA 1
ATOM 501 C C . SER A 1 67 ? -7.702 -6.307 -4.545 1.00 92.12 67 SER A C 1
ATOM 503 O O . SER A 1 67 ? -7.785 -6.071 -5.746 1.00 92.12 67 SER A O 1
ATOM 505 N N . ALA A 1 68 ? -6.818 -5.682 -3.760 1.00 92.75 68 ALA A N 1
ATOM 506 C CA . ALA A 1 68 ? -5.817 -4.733 -4.261 1.00 92.75 68 ALA A CA 1
ATOM 507 C C . ALA A 1 68 ? -4.367 -5.135 -3.935 1.00 92.75 68 ALA A C 1
ATOM 509 O O . ALA A 1 68 ? -3.445 -4.404 -4.275 1.00 92.75 68 ALA A O 1
ATOM 510 N N . LEU A 1 69 ? -4.166 -6.280 -3.279 1.00 93.50 69 LEU A N 1
ATOM 511 C CA . LEU A 1 69 ? -2.853 -6.779 -2.871 1.00 93.50 69 LEU A CA 1
ATOM 512 C C . LEU A 1 69 ? -2.247 -7.670 -3.957 1.00 93.50 69 LEU A C 1
ATOM 514 O O . LEU A 1 69 ? -2.926 -8.556 -4.481 1.00 93.50 69 LEU A O 1
ATOM 518 N N . GLY A 1 70 ? -0.969 -7.458 -4.261 1.00 90.62 70 GLY A N 1
ATOM 519 C CA . GLY A 1 70 ? -0.197 -8.320 -5.141 1.00 90.62 70 GLY A CA 1
ATOM 520 C C . GLY A 1 70 ? 0.245 -9.619 -4.477 1.00 90.62 70 GLY A C 1
ATOM 521 O O . GLY A 1 70 ? 0.185 -9.798 -3.256 1.00 90.62 70 GLY A O 1
ATOM 522 N N . ALA A 1 71 ? 0.730 -10.548 -5.298 1.00 92.31 71 ALA A N 1
ATOM 523 C CA . ALA A 1 71 ? 1.341 -11.771 -4.796 1.00 92.31 71 ALA A CA 1
ATOM 524 C C . ALA A 1 71 ? 2.572 -11.427 -3.940 1.00 92.31 71 ALA A C 1
ATOM 526 O O . ALA A 1 71 ? 3.458 -10.700 -4.384 1.00 92.31 71 ALA A O 1
ATOM 527 N N . GLY A 1 72 ? 2.625 -11.958 -2.715 1.00 89.31 72 GLY A N 1
ATOM 528 C CA . GLY A 1 72 ? 3.724 -11.688 -1.783 1.00 89.31 72 GLY A CA 1
ATOM 529 C C . GLY A 1 72 ? 3.667 -10.318 -1.098 1.00 89.31 72 GLY A C 1
ATOM 530 O O . GLY A 1 72 ? 4.681 -9.891 -0.551 1.00 89.31 72 GLY A O 1
ATOM 531 N N . ALA A 1 73 ? 2.516 -9.633 -1.111 1.00 91.62 73 ALA A N 1
ATOM 532 C CA . ALA A 1 73 ? 2.320 -8.396 -0.359 1.00 91.62 73 ALA A CA 1
ATOM 533 C C . ALA A 1 73 ? 2.638 -8.588 1.132 1.00 91.62 73 ALA A C 1
ATOM 535 O O . ALA A 1 73 ? 2.084 -9.464 1.799 1.00 91.62 73 ALA A O 1
ATOM 536 N N . SER A 1 74 ? 3.514 -7.731 1.656 1.00 91.69 74 SER A N 1
ATOM 537 C CA . SER A 1 74 ? 3.893 -7.725 3.075 1.00 91.69 74 SER A CA 1
ATOM 538 C C . SER A 1 74 ? 2.978 -6.826 3.913 1.00 91.69 74 SER A C 1
ATOM 540 O O . SER A 1 74 ? 2.877 -7.009 5.123 1.00 91.69 74 SER A O 1
ATOM 542 N N . ARG A 1 75 ? 2.304 -5.851 3.286 1.00 92.19 75 ARG A N 1
ATOM 543 C CA . ARG A 1 75 ? 1.357 -4.920 3.920 1.00 92.19 75 ARG A CA 1
ATOM 544 C C . ARG A 1 75 ? -0.060 -5.295 3.517 1.00 92.19 75 ARG A C 1
ATOM 546 O O . ARG A 1 75 ? -0.579 -4.816 2.513 1.00 92.19 75 ARG A O 1
ATOM 553 N N . THR A 1 76 ? -0.670 -6.183 4.291 1.00 92.88 76 THR A N 1
ATOM 554 C CA . THR A 1 76 ? -1.983 -6.758 3.960 1.00 92.88 76 THR A CA 1
ATOM 555 C C . THR A 1 76 ? -3.133 -6.079 4.699 1.00 92.88 76 THR A C 1
ATOM 557 O O . THR A 1 76 ? -4.282 -6.164 4.263 1.00 92.88 76 THR A O 1
ATOM 560 N N . LEU A 1 77 ? -2.845 -5.360 5.788 1.00 91.88 77 LEU A N 1
ATOM 561 C CA . LEU A 1 77 ? -3.848 -4.646 6.568 1.00 91.88 77 LEU A CA 1
ATOM 562 C C . LEU A 1 77 ? -3.890 -3.161 6.209 1.00 91.88 77 LEU A C 1
ATOM 564 O O . LEU A 1 77 ? -2.886 -2.534 5.868 1.00 91.88 77 LEU A O 1
ATOM 568 N N . ARG A 1 78 ? -5.075 -2.563 6.381 1.00 90.69 78 ARG A N 1
ATOM 569 C CA . ARG A 1 78 ? -5.289 -1.110 6.270 1.00 90.69 78 ARG A CA 1
ATOM 570 C C . ARG A 1 78 ? -4.276 -0.326 7.109 1.00 90.69 78 ARG A C 1
ATOM 572 O O . ARG A 1 78 ? -3.704 0.646 6.626 1.00 90.69 78 ARG A O 1
ATOM 579 N N . SER A 1 79 ? -4.067 -0.756 8.354 1.00 91.81 79 SER A N 1
ATOM 580 C CA . SER A 1 79 ? -3.135 -0.132 9.295 1.00 91.81 79 SER A CA 1
ATOM 581 C C . SER A 1 79 ? -1.708 -0.098 8.765 1.00 91.81 79 SER A C 1
ATOM 583 O O . SER A 1 79 ? -1.025 0.903 8.957 1.00 91.81 79 SER A O 1
ATOM 585 N N . ASP A 1 80 ? -1.265 -1.143 8.070 1.00 90.50 80 ASP A N 1
ATOM 586 C CA . ASP A 1 80 ? 0.108 -1.253 7.571 1.00 90.50 80 ASP A CA 1
ATOM 587 C C . ASP A 1 80 ? 0.340 -0.264 6.429 1.00 90.50 80 ASP A C 1
ATOM 589 O O . ASP A 1 80 ? 1.351 0.440 6.391 1.00 90.50 80 ASP A O 1
ATOM 593 N N . VAL A 1 81 ? -0.639 -0.170 5.523 1.00 89.31 81 VAL A N 1
ATOM 594 C CA . VAL A 1 81 ? -0.624 0.771 4.398 1.00 89.31 81 VAL A CA 1
ATOM 595 C C . VAL A 1 81 ? -0.688 2.211 4.904 1.00 89.31 81 VAL A C 1
ATOM 597 O O . VAL A 1 81 ? 0.091 3.053 4.463 1.00 89.31 81 VAL A O 1
ATOM 600 N N . GLU A 1 82 ? -1.574 2.508 5.854 1.00 89.50 82 GLU A N 1
ATOM 601 C CA . GLU A 1 82 ? -1.682 3.846 6.443 1.00 89.50 82 GLU A CA 1
ATOM 602 C C . GLU A 1 82 ? -0.415 4.237 7.192 1.00 89.50 82 GLU A C 1
ATOM 604 O O . GLU A 1 82 ? 0.076 5.341 6.984 1.00 89.50 82 GLU A O 1
ATOM 609 N N . THR A 1 83 ? 0.154 3.319 7.974 1.00 89.69 83 THR A N 1
ATOM 610 C CA . THR A 1 83 ? 1.418 3.534 8.684 1.00 89.69 83 THR A CA 1
ATOM 611 C C . THR A 1 83 ? 2.547 3.834 7.701 1.00 89.69 83 THR A C 1
ATOM 613 O O . THR A 1 83 ? 3.289 4.795 7.883 1.00 89.69 83 THR A O 1
ATOM 616 N N . TYR A 1 84 ? 2.650 3.067 6.612 1.00 85.88 84 TYR A N 1
ATOM 617 C CA . TYR A 1 84 ? 3.643 3.297 5.562 1.00 85.88 84 TYR A CA 1
ATOM 618 C C . TYR A 1 84 ? 3.494 4.673 4.895 1.00 85.88 84 TYR A C 1
ATOM 620 O O . TYR A 1 84 ? 4.494 5.310 4.564 1.00 85.88 84 TYR A O 1
ATOM 628 N N . ARG A 1 85 ? 2.257 5.153 4.717 1.00 83.19 85 ARG A N 1
ATOM 629 C CA . ARG A 1 85 ? 1.971 6.474 4.135 1.00 83.19 85 ARG A CA 1
ATOM 630 C C . ARG A 1 85 ? 2.104 7.633 5.120 1.00 83.19 85 ARG A C 1
ATOM 632 O O . ARG A 1 85 ? 2.422 8.734 4.682 1.00 83.19 85 ARG A O 1
ATOM 639 N N . SER A 1 86 ? 1.847 7.409 6.406 1.00 81.75 86 SER A N 1
ATOM 640 C CA . SER A 1 86 ? 1.956 8.423 7.459 1.00 81.75 86 SER A CA 1
ATOM 641 C C . SER A 1 86 ? 3.372 8.559 8.000 1.00 81.75 86 SER A C 1
ATOM 643 O O . SER A 1 86 ? 3.696 9.576 8.609 1.00 81.75 86 SER A O 1
ATOM 645 N N . MET A 1 87 ? 4.216 7.542 7.806 1.00 69.06 87 MET A N 1
ATOM 646 C CA . MET A 1 87 ? 5.639 7.653 8.085 1.00 69.06 87 MET A CA 1
ATOM 647 C C . MET A 1 87 ? 6.193 8.828 7.276 1.00 69.06 87 MET A C 1
ATOM 649 O O . MET A 1 87 ? 6.039 8.835 6.050 1.00 69.06 87 MET A O 1
ATOM 653 N N . PRO A 1 88 ? 6.857 9.807 7.925 1.00 58.84 88 PRO A N 1
ATOM 654 C CA . PRO A 1 88 ? 7.680 10.770 7.222 1.00 58.84 88 PRO A CA 1
ATOM 655 C C . PRO A 1 88 ? 8.728 9.938 6.506 1.00 58.84 88 PRO A C 1
ATOM 657 O O . PRO A 1 88 ? 9.682 9.442 7.108 1.00 58.84 88 PRO A O 1
ATOM 660 N N . ARG A 1 89 ? 8.492 9.665 5.225 1.00 62.16 89 ARG A N 1
ATOM 661 C CA . ARG A 1 89 ? 9.465 8.963 4.417 1.00 62.16 89 ARG A CA 1
ATOM 662 C C . ARG A 1 89 ? 10.653 9.913 4.441 1.00 62.16 89 ARG A C 1
ATOM 664 O O . ARG A 1 89 ? 10.539 11.025 3.934 1.00 62.16 89 ARG A O 1
ATOM 671 N N . ALA A 1 90 ? 11.736 9.512 5.109 1.00 45.56 90 ALA A N 1
ATOM 672 C CA . ALA A 1 90 ? 13.036 10.156 5.013 1.00 45.56 90 ALA A CA 1
ATOM 673 C C . ALA A 1 90 ? 13.491 10.003 3.555 1.00 45.56 90 ALA A C 1
ATOM 675 O O . ALA A 1 90 ? 14.309 9.154 3.207 1.00 45.56 90 ALA A O 1
ATOM 676 N N . GLN A 1 91 ? 12.826 10.727 2.662 1.00 47.31 91 GLN A N 1
ATOM 677 C CA . GLN A 1 91 ? 13.204 10.869 1.282 1.00 47.31 91 GLN A CA 1
ATOM 678 C C . GLN A 1 91 ? 14.306 11.904 1.302 1.00 47.31 91 GLN A C 1
ATOM 680 O O . GLN A 1 91 ? 14.016 13.088 1.386 1.00 47.31 91 GLN A O 1
ATOM 685 N N . ALA A 1 92 ? 15.536 11.402 1.249 1.00 34.62 92 ALA A N 1
ATOM 686 C CA . ALA A 1 92 ? 16.730 12.145 0.888 1.00 34.62 92 ALA A CA 1
ATOM 687 C C . ALA A 1 92 ? 17.120 13.287 1.849 1.00 34.62 92 ALA A C 1
ATOM 689 O O . ALA A 1 92 ? 16.507 14.349 1.899 1.00 34.62 92 ALA A O 1
ATOM 690 N N . GLY A 1 93 ? 18.221 13.067 2.569 1.00 32.38 93 GLY A N 1
ATOM 691 C CA . GLY A 1 93 ? 19.227 14.127 2.611 1.00 32.38 93 GLY A CA 1
ATOM 692 C C . GLY A 1 93 ? 19.808 14.346 1.218 1.00 32.38 93 GLY A C 1
ATOM 693 O O . GLY A 1 93 ? 19.742 13.390 0.406 1.00 32.38 93 GLY A O 1
#